Protein AF-A0A7K2N6J7-F1 (afdb_monomer_lite)

Secondary structure (DSSP, 8-state):
-----TTHHHHHHHHHHHHHHHHHHHHHHHHHHHHHHHHHHHHHHTT-B--TTSPP-SPTTSPPPBSSTTGGG-EEEEEEEEEETTEEEEEEEE-SHHHHHHHH-EE-GGGPEEPP---HHHHHHHHHT-HHHHHHHHHHHHHHHT-

Radius of gyration: 22.19 Å; chains: 1; bounding box: 59×32×64 Å

Sequence (147 aa):
MPSSFTGLSEAIAGLTAMAARLDEATGEALSTAQSVVAGRARAHLSRYSHQPDTPTPSPPGQPPALVTGRLRGSFDLAGPTSEGTGVWTSVMGPNTAYARIQELGGTAGHGAVLPARPYLRPTADEAMHDPHITGIFARAWSAALGL

pLDDT: mean 89.25, std 8.11, range [45.22, 97.94]

Foldseek 3Di:
DDDDPVPPVVVVVVVVLLLVLLQVLLQVLVVVLLVVLLVQLLVQQDPAADAPPDDFPADPLGQTHDNDCVLNVFKDKDDQDDPDRPDTDIDIDGNDPVNVCQQPWQADPPRDTGHHRHSNVVSVVCSVPDVVSVVSSVVSSCVSVVD

Structure (mmCIF, N/CA/C/O backbone):
data_AF-A0A7K2N6J7-F1
#
_entry.id   AF-A0A7K2N6J7-F1
#
loop_
_atom_site.group_PDB
_atom_site.id
_atom_site.type_symbol
_atom_site.label_atom_id
_atom_site.label_alt_id
_atom_site.label_comp_id
_atom_site.label_asym_id
_atom_site.label_entity_id
_atom_site.label_seq_id
_atom_site.pdbx_PDB_ins_code
_atom_site.Cartn_x
_atom_site.Cartn_y
_atom_site.Cartn_z
_atom_site.occupancy
_atom_site.B_iso_or_equiv
_atom_site.auth_seq_id
_atom_site.auth_comp_id
_atom_site.auth_asym_id
_atom_site.auth_atom_id
_atom_site.pdbx_PDB_model_num
ATOM 1 N N . MET A 1 1 ? -37.582 20.066 36.525 1.00 45.22 1 MET A N 1
ATOM 2 C CA . MET A 1 1 ? -36.288 19.403 36.790 1.00 45.22 1 MET A CA 1
ATOM 3 C C . MET A 1 1 ? -35.956 18.554 35.577 1.00 45.22 1 MET A C 1
ATOM 5 O O . MET A 1 1 ? -36.850 17.828 35.159 1.00 45.22 1 MET A O 1
ATOM 9 N N . PRO A 1 2 ? -34.775 18.683 34.954 1.00 52.75 2 PRO A N 1
ATOM 10 C CA . PRO A 1 2 ? -34.417 17.814 33.842 1.00 52.75 2 PRO A CA 1
ATOM 11 C C . PRO A 1 2 ? -34.194 16.394 34.372 1.00 52.75 2 PRO A C 1
ATOM 13 O O . PRO A 1 2 ? -33.405 16.180 35.290 1.00 52.75 2 PRO A O 1
ATOM 16 N N . SER A 1 3 ? -34.932 15.436 33.826 1.00 53.06 3 SER A N 1
ATOM 17 C CA . SER A 1 3 ? -34.797 14.016 34.131 1.00 53.06 3 SER A CA 1
ATOM 18 C C . SER A 1 3 ? -33.522 13.502 33.461 1.00 53.06 3 SER A C 1
ATOM 20 O O . SER A 1 3 ? -33.483 13.337 32.243 1.00 53.06 3 SER A O 1
ATOM 22 N N . SER A 1 4 ? -32.457 13.276 34.229 1.00 60.81 4 SER A N 1
ATOM 23 C CA . SER A 1 4 ? -31.296 12.536 33.735 1.00 60.81 4 SER A CA 1
ATOM 24 C C . SER A 1 4 ? -31.599 11.040 33.804 1.00 60.81 4 SER A C 1
ATOM 26 O O . SER A 1 4 ? -31.839 10.507 34.887 1.00 60.81 4 SER A O 1
ATOM 28 N N . PHE A 1 5 ? -31.579 10.354 32.663 1.00 62.31 5 PHE A N 1
ATOM 29 C CA . PHE A 1 5 ? -31.585 8.894 32.624 1.00 62.31 5 PHE A CA 1
ATOM 30 C C . PHE A 1 5 ? -30.197 8.386 33.030 1.00 62.31 5 PHE A C 1
ATOM 32 O O . PHE A 1 5 ? -29.288 8.313 32.201 1.00 62.31 5 PHE A O 1
ATOM 39 N N . THR A 1 6 ? -30.014 8.072 34.313 1.00 69.44 6 THR A N 1
ATOM 40 C CA . THR A 1 6 ? -28.828 7.365 34.815 1.00 69.44 6 THR A CA 1
ATOM 41 C C . THR A 1 6 ? -28.668 6.066 34.014 1.00 69.44 6 THR A C 1
ATOM 43 O O . THR A 1 6 ? -29.596 5.263 33.963 1.00 69.44 6 THR A O 1
ATOM 46 N N . GLY A 1 7 ? -27.546 5.909 33.307 1.00 78.94 7 GLY A N 1
ATOM 47 C CA . GLY A 1 7 ? -27.273 4.793 32.388 1.00 78.94 7 GLY A CA 1
ATOM 48 C C . GLY A 1 7 ? -27.199 5.178 30.904 1.00 78.94 7 GLY A C 1
ATOM 49 O O . GLY A 1 7 ? -26.382 4.618 30.175 1.00 78.94 7 GLY A O 1
ATOM 50 N N . LEU A 1 8 ? -27.954 6.184 30.437 1.00 87.94 8 LEU A N 1
ATOM 51 C CA . LEU A 1 8 ? -27.855 6.632 29.036 1.00 87.94 8 LEU A CA 1
ATOM 52 C C . LEU A 1 8 ? -26.503 7.305 28.764 1.00 87.94 8 LEU A C 1
ATOM 54 O O . LEU A 1 8 ? -25.842 6.998 27.776 1.00 87.94 8 LEU A O 1
ATOM 58 N N . SER A 1 9 ? -26.067 8.192 29.661 1.00 89.06 9 SER A N 1
ATOM 59 C CA . SER A 1 9 ? -24.774 8.875 29.535 1.00 89.06 9 SER A CA 1
ATOM 60 C C . SER A 1 9 ? -23.596 7.898 29.582 1.00 89.06 9 SER A C 1
ATOM 62 O O . SER A 1 9 ? -22.632 8.062 28.841 1.00 89.06 9 SER A O 1
ATOM 64 N N . GLU A 1 10 ? -23.687 6.861 30.416 1.00 89.12 10 GLU A N 1
ATOM 65 C CA . GLU A 1 10 ? -22.669 5.810 30.533 1.00 89.12 10 GLU A CA 1
ATOM 66 C C . GLU A 1 10 ? -22.618 4.945 29.270 1.00 89.12 10 GLU A C 1
ATOM 68 O O . GLU A 1 10 ? -21.534 4.676 28.754 1.00 89.12 10 GLU A O 1
ATOM 73 N N . ALA A 1 11 ? -23.778 4.577 28.713 1.00 91.00 11 ALA A N 1
ATOM 74 C CA . ALA A 1 11 ? -23.855 3.854 27.447 1.00 91.00 11 ALA A CA 1
ATOM 75 C C . ALA A 1 11 ? -23.262 4.670 26.284 1.00 91.00 11 ALA A C 1
ATOM 77 O O . ALA A 1 11 ? -22.471 4.143 25.502 1.00 91.00 11 ALA A O 1
ATOM 78 N N . ILE A 1 12 ? -23.585 5.966 26.197 1.00 93.94 12 ILE A N 1
ATOM 79 C CA . ILE A 1 12 ? -23.018 6.873 25.185 1.00 93.94 12 ILE A CA 1
ATOM 80 C C . ILE A 1 12 ? -21.497 6.975 25.343 1.00 93.94 12 ILE A C 1
ATOM 82 O O . ILE A 1 12 ? -20.772 6.873 24.351 1.00 93.94 12 ILE A O 1
ATOM 86 N N . ALA A 1 13 ? -21.000 7.133 26.573 1.00 91.69 13 ALA A N 1
ATOM 87 C CA . ALA A 1 13 ? -19.566 7.174 26.841 1.00 91.69 13 ALA A CA 1
ATOM 88 C C . ALA A 1 13 ? -18.873 5.862 26.431 1.00 91.69 13 ALA A C 1
ATOM 90 O O . ALA A 1 13 ? -17.832 5.895 25.775 1.00 91.69 13 ALA A O 1
ATO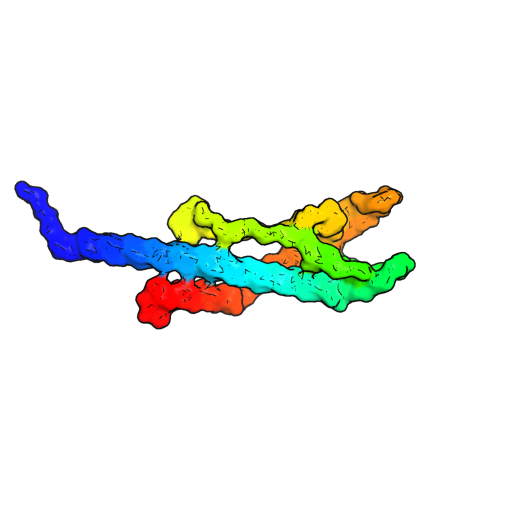M 91 N N . GLY A 1 14 ? -19.481 4.712 26.740 1.00 93.38 14 GLY A N 1
ATOM 92 C CA . GLY A 1 14 ? -18.965 3.395 26.362 1.00 93.38 14 GLY A CA 1
ATOM 93 C C . GLY A 1 14 ? -18.890 3.193 24.847 1.00 93.38 14 GLY A C 1
ATOM 94 O O . GLY A 1 14 ? -17.852 2.772 24.333 1.00 93.38 14 GLY A O 1
ATOM 95 N N . LEU A 1 15 ? -19.949 3.554 24.116 1.00 94.38 15 LEU A N 1
ATOM 96 C CA . LEU A 1 15 ? -19.968 3.500 22.649 1.00 94.38 15 LEU A CA 1
ATOM 97 C C . LEU A 1 15 ? -18.936 4.447 22.027 1.00 94.38 15 LEU A C 1
ATOM 99 O O . LEU A 1 15 ? -18.261 4.072 21.071 1.00 94.38 15 LEU A O 1
ATOM 103 N N . THR A 1 16 ? -18.762 5.640 22.599 1.00 94.44 16 THR A N 1
ATOM 104 C CA . THR A 1 16 ? -17.766 6.619 22.136 1.00 94.44 16 THR A CA 1
ATOM 105 C C . THR A 1 16 ? -16.344 6.087 22.326 1.00 94.44 16 THR A C 1
ATOM 107 O O . THR A 1 16 ? -15.531 6.145 21.405 1.00 94.44 16 THR A O 1
ATOM 110 N N . ALA A 1 17 ? -16.051 5.488 23.484 1.00 93.31 17 ALA A N 1
ATOM 111 C CA . ALA A 1 17 ? -14.759 4.855 23.748 1.00 93.31 17 ALA A CA 1
ATOM 112 C C . ALA A 1 17 ? -14.512 3.629 22.852 1.00 93.31 17 ALA A C 1
ATOM 114 O O . ALA A 1 17 ? -13.383 3.370 22.440 1.00 93.31 17 ALA A O 1
ATOM 115 N N . MET A 1 18 ? -15.555 2.857 22.537 1.00 94.81 18 MET A N 1
ATOM 116 C CA . MET A 1 18 ? -15.460 1.744 21.590 1.00 94.81 18 MET A CA 1
ATOM 117 C C . MET A 1 18 ? -15.144 2.233 20.173 1.00 94.81 18 MET A C 1
ATOM 119 O O . MET A 1 18 ? -14.247 1.688 19.534 1.00 94.81 18 MET A O 1
ATOM 123 N N . ALA A 1 19 ? -15.828 3.280 19.706 1.00 93.44 19 ALA A N 1
ATOM 124 C CA . ALA A 1 19 ? -15.571 3.879 18.400 1.00 93.44 19 ALA A CA 1
ATOM 125 C C . ALA A 1 19 ? -14.135 4.415 18.292 1.00 93.44 19 ALA A C 1
ATOM 127 O O . ALA A 1 19 ? -13.471 4.149 17.297 1.00 93.44 19 ALA A O 1
ATOM 128 N N . ALA A 1 20 ? -13.631 5.089 19.332 1.00 93.06 20 ALA A N 1
ATOM 129 C CA . ALA A 1 20 ? -12.255 5.587 19.366 1.00 93.06 20 ALA A CA 1
ATOM 130 C C . ALA A 1 20 ? -11.214 4.456 19.256 1.00 93.06 20 ALA A C 1
ATOM 132 O O . ALA A 1 20 ? -10.288 4.553 18.456 1.00 93.06 20 ALA A O 1
ATOM 133 N N . ARG A 1 21 ? -11.401 3.352 19.996 1.00 94.75 21 ARG A N 1
ATOM 134 C CA . ARG A 1 21 ? -10.509 2.178 19.915 1.00 94.75 21 ARG A CA 1
ATOM 135 C C . ARG A 1 21 ? -10.522 1.528 18.533 1.00 94.75 21 ARG A C 1
ATOM 137 O O . ARG A 1 21 ? -9.480 1.114 18.036 1.00 94.75 21 ARG A O 1
ATOM 144 N N . LEU A 1 22 ? -11.698 1.420 17.915 1.00 95.12 22 LEU A N 1
ATOM 145 C CA . LEU A 1 22 ? -11.822 0.880 16.561 1.00 95.12 22 LEU A CA 1
ATOM 146 C C . LEU A 1 22 ? -11.171 1.791 15.516 1.00 95.12 22 LEU A C 1
ATOM 148 O O . LEU A 1 22 ? -10.573 1.285 14.568 1.00 95.12 22 LEU A O 1
ATOM 152 N N . ASP A 1 23 ? -11.271 3.110 15.679 1.00 94.88 23 ASP A N 1
ATOM 153 C CA . ASP A 1 23 ? -10.651 4.078 14.771 1.00 94.88 23 ASP A CA 1
ATOM 154 C C . ASP A 1 23 ? -9.117 3.994 14.825 1.00 94.88 23 ASP A C 1
ATOM 156 O O . ASP A 1 23 ? -8.477 3.823 13.788 1.00 94.88 23 ASP A O 1
ATOM 160 N N . GLU A 1 24 ? -8.534 3.975 16.027 1.00 93.50 24 GLU A N 1
ATOM 161 C CA . GLU A 1 24 ? -7.091 3.775 16.230 1.00 93.50 24 GLU A CA 1
ATOM 162 C C . GLU A 1 24 ? -6.609 2.445 15.625 1.00 93.50 24 GLU A C 1
ATOM 164 O O . GLU A 1 24 ? -5.683 2.421 14.809 1.00 93.50 24 GLU A O 1
ATOM 169 N N . ALA A 1 25 ? -7.307 1.346 15.928 1.00 95.81 25 ALA A N 1
ATOM 170 C CA . ALA A 1 25 ? -6.991 0.026 15.384 1.00 95.81 25 ALA A CA 1
ATOM 171 C C . ALA A 1 25 ? -7.104 -0.032 13.849 1.00 95.81 25 ALA A C 1
ATOM 173 O O . ALA A 1 25 ? -6.380 -0.788 13.198 1.00 95.81 25 ALA A O 1
ATOM 174 N N . THR A 1 26 ? -7.988 0.773 13.250 1.00 95.75 26 THR A N 1
ATOM 175 C CA . THR A 1 26 ? -8.112 0.882 11.789 1.00 95.75 26 THR A CA 1
ATOM 176 C C . THR A 1 26 ? -6.873 1.531 11.178 1.00 95.75 26 THR A C 1
ATOM 178 O O . THR A 1 26 ? -6.375 1.040 10.162 1.00 95.75 26 THR A O 1
ATOM 181 N N . GLY A 1 27 ? -6.329 2.576 11.810 1.00 94.56 27 GLY A N 1
ATOM 182 C CA . GLY A 1 27 ? -5.070 3.192 11.390 1.00 94.56 27 GLY A CA 1
ATOM 183 C C . GLY A 1 27 ? -3.900 2.201 11.415 1.00 94.56 27 GLY A C 1
ATOM 184 O O . GLY A 1 27 ? -3.182 2.051 10.422 1.00 94.56 27 GLY A O 1
ATOM 185 N N . GLU A 1 28 ? -3.742 1.453 12.507 1.00 94.94 28 GLU A N 1
ATOM 186 C CA . GLU A 1 28 ? -2.692 0.429 12.634 1.00 94.94 28 GLU A CA 1
ATOM 187 C C . GLU A 1 28 ? -2.841 -0.706 11.607 1.00 94.94 28 GLU A C 1
ATOM 189 O O . GLU A 1 28 ? -1.869 -1.114 10.952 1.00 94.94 28 GLU A O 1
ATOM 194 N N . ALA A 1 29 ? -4.072 -1.194 11.426 1.00 96.31 29 ALA A N 1
ATOM 195 C CA . ALA A 1 29 ? -4.394 -2.207 10.429 1.00 96.31 29 ALA A CA 1
ATOM 196 C C . ALA A 1 29 ? -4.061 -1.724 9.013 1.00 96.31 29 ALA A C 1
ATOM 198 O O . ALA A 1 29 ? -3.457 -2.470 8.237 1.00 96.31 29 ALA A O 1
ATOM 199 N N . LEU A 1 30 ? -4.385 -0.467 8.688 1.00 95.94 30 LEU A N 1
ATOM 200 C CA . LEU A 1 30 ? -4.089 0.121 7.385 1.00 95.94 30 LEU A CA 1
ATOM 201 C C . LEU A 1 30 ? -2.580 0.245 7.138 1.00 95.94 30 LEU A C 1
ATOM 203 O O . LEU A 1 30 ? -2.122 -0.095 6.049 1.00 95.94 30 LEU A O 1
ATOM 207 N N . SER A 1 31 ? -1.795 0.653 8.140 1.00 95.19 31 SER A N 1
ATOM 208 C CA . SER A 1 31 ? -0.323 0.684 8.049 1.00 95.19 31 SER A CA 1
ATOM 209 C C . SER A 1 31 ? 0.265 -0.706 7.753 1.00 95.19 31 SER A C 1
ATOM 211 O O . SER A 1 31 ? 1.115 -0.891 6.868 1.00 95.19 31 SER A O 1
ATOM 213 N N . THR A 1 32 ? -0.256 -1.727 8.438 1.00 96.12 32 THR A N 1
ATOM 214 C CA . THR A 1 32 ? 0.145 -3.124 8.225 1.00 96.12 32 THR A CA 1
ATOM 215 C C . THR A 1 32 ? -0.246 -3.604 6.825 1.00 96.12 32 THR A C 1
ATOM 217 O O . THR A 1 32 ? 0.578 -4.182 6.109 1.00 96.12 32 THR A O 1
ATOM 220 N N . ALA A 1 33 ? -1.480 -3.328 6.395 1.00 95.81 33 ALA A N 1
ATOM 221 C CA . ALA A 1 33 ? -1.965 -3.669 5.062 1.00 95.81 33 ALA A CA 1
ATOM 222 C C . ALA A 1 33 ? -1.123 -2.992 3.968 1.00 95.81 33 ALA A C 1
ATOM 224 O O . ALA A 1 33 ? -0.664 -3.675 3.052 1.00 95.81 33 ALA A O 1
ATOM 225 N N . GLN A 1 34 ? -0.828 -1.693 4.095 1.00 95.19 34 GLN A N 1
ATOM 226 C CA . GLN A 1 34 ? 0.032 -0.957 3.161 1.00 95.19 34 GLN A CA 1
ATOM 227 C C . GLN A 1 34 ? 1.409 -1.619 3.017 1.00 95.19 34 GLN A C 1
ATOM 229 O O . GLN A 1 34 ? 1.909 -1.775 1.902 1.00 95.19 34 GLN A O 1
ATOM 234 N N . SER A 1 35 ? 2.006 -2.068 4.123 1.00 93.69 35 SER A N 1
ATOM 235 C CA . SER A 1 35 ? 3.297 -2.765 4.104 1.00 93.69 35 SER A CA 1
ATOM 236 C C . SER A 1 35 ? 3.239 -4.087 3.331 1.00 93.69 35 SER A C 1
ATOM 238 O O . SER A 1 35 ? 4.149 -4.385 2.549 1.00 93.69 35 SER A O 1
ATOM 240 N N . VAL A 1 36 ? 2.155 -4.855 3.487 1.00 94.19 36 VAL A N 1
ATOM 241 C CA . VAL A 1 36 ? 1.921 -6.095 2.725 1.00 94.19 36 VAL A CA 1
ATOM 242 C C . VAL A 1 36 ? 1.778 -5.797 1.232 1.00 94.19 36 VAL A C 1
ATOM 244 O O . VAL A 1 36 ? 2.448 -6.430 0.414 1.00 94.19 36 VAL A O 1
ATOM 247 N N . VAL A 1 37 ? 0.962 -4.805 0.868 1.00 94.31 37 VAL A N 1
ATOM 248 C CA . VAL A 1 37 ? 0.757 -4.393 -0.532 1.00 94.31 37 VAL A CA 1
ATOM 249 C C . VAL A 1 37 ? 2.071 -3.918 -1.160 1.00 94.31 37 VAL A C 1
ATOM 251 O O . VAL A 1 37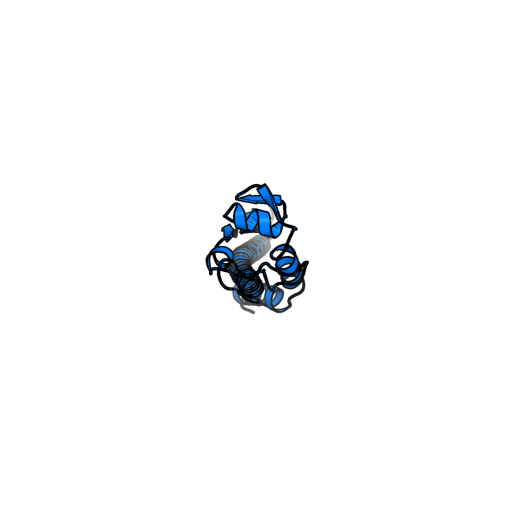 ? 2.427 -4.351 -2.257 1.00 94.31 37 VAL A O 1
ATOM 254 N N . ALA A 1 38 ? 2.858 -3.117 -0.441 1.00 93.06 38 ALA A N 1
ATOM 255 C CA . ALA A 1 38 ? 4.179 -2.687 -0.893 1.00 93.06 38 ALA A CA 1
ATOM 256 C C . ALA A 1 38 ? 5.144 -3.874 -1.069 1.00 93.06 38 ALA A C 1
ATOM 258 O O . ALA A 1 38 ? 5.931 -3.909 -2.016 1.00 93.06 38 ALA A O 1
ATOM 259 N N . GLY A 1 39 ? 5.085 -4.872 -0.182 1.00 92.50 39 GLY A N 1
ATOM 260 C CA . GLY A 1 39 ? 5.822 -6.131 -0.324 1.00 92.50 39 GLY A CA 1
ATOM 261 C C . GLY A 1 39 ? 5.459 -6.895 -1.601 1.00 92.50 39 GLY A C 1
ATOM 262 O O . GLY A 1 39 ? 6.348 -7.388 -2.297 1.00 92.50 39 GLY A O 1
ATOM 263 N N . ARG A 1 40 ? 4.177 -6.930 -1.971 1.00 92.88 40 ARG A N 1
ATOM 264 C CA . ARG A 1 40 ? 3.718 -7.566 -3.218 1.00 92.88 40 ARG A CA 1
ATOM 265 C C . ARG A 1 40 ? 4.170 -6.814 -4.458 1.00 92.88 40 ARG A C 1
ATOM 267 O O . ARG A 1 40 ? 4.716 -7.437 -5.365 1.00 92.88 40 ARG A O 1
ATOM 274 N N . ALA A 1 41 ? 4.063 -5.485 -4.462 1.00 92.31 41 ALA A N 1
ATOM 275 C CA . ALA A 1 41 ? 4.589 -4.665 -5.554 1.00 92.31 41 ALA A CA 1
ATOM 276 C C . ALA A 1 41 ? 6.096 -4.923 -5.764 1.00 92.31 41 ALA A C 1
ATOM 278 O O . ALA A 1 41 ? 6.556 -5.108 -6.894 1.00 92.31 41 ALA A O 1
ATOM 279 N N . ARG A 1 42 ? 6.868 -5.036 -4.668 1.00 92.06 42 ARG A N 1
ATOM 280 C CA . ARG A 1 42 ? 8.291 -5.432 -4.709 1.00 92.06 42 ARG A CA 1
ATOM 281 C C . ARG A 1 42 ? 8.490 -6.807 -5.331 1.00 92.06 42 ARG A C 1
ATOM 283 O O . ARG A 1 42 ? 9.403 -6.971 -6.142 1.00 92.06 42 ARG A O 1
ATOM 290 N N . ALA A 1 43 ? 7.676 -7.784 -4.943 1.00 90.06 43 ALA A N 1
ATOM 291 C CA . ALA A 1 43 ? 7.754 -9.142 -5.468 1.00 90.06 43 ALA A CA 1
ATOM 292 C C . ALA A 1 43 ? 7.438 -9.184 -6.971 1.00 90.06 43 ALA A C 1
ATOM 294 O O . ALA A 1 43 ? 8.165 -9.823 -7.728 1.00 90.06 43 ALA A O 1
ATOM 295 N N . HIS A 1 44 ? 6.429 -8.435 -7.423 1.00 88.94 44 HIS A N 1
ATOM 296 C CA . HIS A 1 44 ? 6.068 -8.307 -8.839 1.00 88.94 44 HIS A CA 1
ATOM 297 C C . HIS A 1 44 ? 7.204 -7.745 -9.679 1.00 88.94 44 HIS A C 1
ATOM 299 O O . HIS A 1 44 ? 7.557 -8.325 -10.705 1.00 88.94 44 HIS A O 1
ATOM 305 N N . LEU A 1 45 ? 7.830 -6.670 -9.202 1.00 90.06 45 LEU A N 1
ATOM 306 C CA . LEU A 1 45 ? 9.007 -6.098 -9.850 1.00 90.06 45 LEU A CA 1
ATOM 307 C C . LEU A 1 45 ? 10.207 -7.051 -9.830 1.00 90.06 45 LEU A C 1
ATOM 309 O O . LEU A 1 45 ? 11.042 -6.991 -10.718 1.00 90.06 45 LEU A O 1
ATOM 313 N N . SER A 1 46 ? 10.298 -7.954 -8.852 1.00 89.81 46 SER A N 1
ATOM 314 C CA . SER A 1 46 ? 11.424 -8.891 -8.727 1.00 89.81 46 SER A CA 1
ATOM 315 C C . SER A 1 46 ? 11.292 -10.151 -9.589 1.00 89.81 46 SER A C 1
ATOM 317 O O . SER A 1 46 ? 12.193 -10.984 -9.553 1.00 89.81 46 SER A O 1
ATOM 319 N N . ARG A 1 47 ? 10.198 -10.319 -10.350 1.00 89.62 47 ARG A N 1
ATOM 320 C CA . ARG A 1 47 ? 9.949 -11.540 -11.144 1.00 89.62 47 ARG A CA 1
ATOM 321 C C . ARG A 1 47 ? 10.985 -11.767 -12.243 1.00 89.62 47 ARG A C 1
ATOM 323 O O . ARG A 1 47 ? 11.333 -12.910 -12.518 1.00 89.62 47 ARG A O 1
ATOM 330 N N . TYR A 1 48 ? 11.460 -10.692 -12.867 1.00 89.56 48 TYR A N 1
ATOM 331 C CA . TYR A 1 48 ? 12.418 -10.757 -13.964 1.00 89.56 48 TYR A CA 1
ATOM 332 C C . TYR A 1 48 ? 13.598 -9.829 -13.697 1.00 89.56 48 TYR A C 1
ATOM 334 O O . TYR A 1 48 ? 13.434 -8.715 -13.198 1.00 89.56 48 TYR A O 1
ATOM 342 N N . SER A 1 49 ? 14.788 -10.270 -14.085 1.00 90.31 49 SER A N 1
ATOM 343 C CA . SER A 1 49 ? 16.000 -9.460 -14.094 1.00 90.31 49 SER A CA 1
ATOM 344 C C . SER A 1 49 ? 16.787 -9.708 -15.373 1.00 90.31 49 SER A C 1
ATOM 346 O O . SER A 1 49 ? 16.614 -10.732 -16.036 1.00 90.31 49 SER A O 1
ATOM 348 N N . HIS A 1 50 ? 17.621 -8.748 -15.753 1.00 88.81 50 HIS A N 1
ATOM 349 C CA . HIS A 1 50 ? 18.491 -8.874 -16.915 1.00 88.81 50 HIS A CA 1
ATOM 350 C C . HIS A 1 50 ? 19.748 -8.025 -16.752 1.00 88.81 50 HIS A C 1
ATOM 352 O O . HIS A 1 50 ? 19.794 -7.112 -15.928 1.00 88.81 50 HIS A O 1
ATOM 358 N N . GLN A 1 51 ? 20.784 -8.354 -17.520 1.00 88.81 51 GLN A N 1
ATOM 359 C CA . GLN A 1 51 ? 22.026 -7.591 -17.497 1.00 88.81 51 GLN A CA 1
ATOM 360 C C . GLN A 1 51 ? 21.832 -6.223 -18.170 1.00 88.81 51 GLN A C 1
ATOM 362 O O . GLN A 1 51 ? 20.971 -6.091 -19.049 1.00 88.81 51 GLN A O 1
ATOM 367 N N . PRO A 1 52 ? 22.632 -5.209 -17.800 1.00 87.06 52 PRO A N 1
ATOM 368 C CA . PRO A 1 52 ? 22.701 -3.962 -18.554 1.00 87.06 52 PRO A CA 1
ATOM 369 C C . PRO A 1 52 ? 22.894 -4.223 -20.053 1.00 87.06 52 PRO A C 1
ATOM 371 O O . PRO A 1 52 ? 23.519 -5.209 -20.440 1.00 87.06 52 PRO A O 1
ATOM 374 N N . ASP A 1 53 ? 22.309 -3.360 -20.883 1.00 84.50 53 ASP A N 1
ATOM 375 C CA . ASP A 1 53 ? 22.424 -3.397 -22.349 1.00 84.50 53 ASP A CA 1
ATOM 376 C C . ASP A 1 53 ? 21.904 -4.679 -23.027 1.00 84.50 53 ASP A C 1
ATOM 378 O O . ASP A 1 53 ? 22.144 -4.917 -24.210 1.00 84.50 53 ASP A O 1
ATOM 382 N N . THR A 1 54 ? 21.125 -5.488 -22.304 1.00 85.62 54 THR A N 1
ATOM 383 C CA . THR A 1 54 ? 20.404 -6.633 -22.872 1.00 85.62 54 THR A CA 1
ATOM 384 C C . THR A 1 54 ? 18.916 -6.322 -23.044 1.00 85.62 54 THR A C 1
ATOM 386 O O . THR A 1 54 ? 18.352 -5.559 -22.249 1.00 85.62 54 THR A O 1
ATOM 389 N N . PRO A 1 55 ? 18.238 -6.907 -24.050 1.00 81.81 55 PRO A N 1
ATOM 390 C CA . PRO A 1 55 ? 16.793 -6.768 -24.197 1.00 81.81 55 PRO A CA 1
ATOM 391 C C . PRO A 1 55 ? 16.036 -7.201 -22.937 1.00 81.81 55 PRO A C 1
ATOM 393 O O . PRO A 1 55 ? 16.412 -8.166 -22.272 1.00 81.81 55 PRO A O 1
ATOM 396 N N . THR A 1 56 ? 14.943 -6.501 -22.618 1.00 84.88 56 THR A N 1
ATOM 397 C CA . THR A 1 56 ? 14.113 -6.863 -21.463 1.00 84.88 56 THR A CA 1
ATOM 398 C C . THR A 1 56 ? 13.425 -8.217 -21.699 1.00 84.88 56 THR A C 1
ATOM 400 O O . THR A 1 56 ? 12.774 -8.389 -22.732 1.00 84.88 56 THR A O 1
ATOM 403 N N . PRO A 1 57 ? 13.536 -9.181 -20.766 1.00 86.56 57 PRO A N 1
ATOM 404 C CA . PRO A 1 57 ? 12.879 -10.481 -20.889 1.00 86.56 57 PRO A CA 1
ATOM 405 C C . PRO A 1 57 ? 11.391 -10.438 -20.507 1.00 86.56 57 PRO A C 1
ATOM 407 O O . PRO A 1 57 ? 10.666 -11.391 -20.785 1.00 86.56 57 PRO A O 1
ATOM 410 N N . SER A 1 58 ? 10.920 -9.360 -19.864 1.00 86.12 58 SER A N 1
ATOM 411 C CA . SER A 1 58 ? 9.522 -9.230 -19.443 1.00 86.12 58 SER A CA 1
ATOM 412 C C . SER A 1 58 ? 8.577 -9.147 -20.648 1.00 86.12 58 SER A C 1
ATOM 414 O O . SER A 1 58 ? 8.711 -8.218 -21.460 1.00 86.12 58 SER A O 1
ATOM 416 N N . PRO A 1 59 ? 7.555 -10.021 -20.733 1.00 85.25 59 PRO A N 1
ATOM 417 C CA . PRO A 1 59 ? 6.526 -9.927 -21.764 1.00 85.25 59 PRO A CA 1
ATOM 418 C C . PRO A 1 59 ? 5.822 -8.555 -21.777 1.00 85.25 59 PRO A C 1
ATOM 420 O O . PRO A 1 59 ? 5.817 -7.843 -20.766 1.00 85.25 59 PRO A O 1
ATOM 423 N N . PRO A 1 60 ? 5.205 -8.147 -22.899 1.00 81.00 60 PRO A N 1
ATOM 424 C CA . PRO A 1 60 ? 4.350 -6.961 -22.934 1.00 81.00 60 PRO A CA 1
ATOM 425 C C . PRO A 1 60 ? 3.244 -7.023 -21.867 1.00 81.00 60 PRO A C 1
ATOM 427 O O . PRO A 1 60 ? 2.670 -8.082 -21.627 1.00 81.00 60 PRO A O 1
ATOM 430 N N . GLY A 1 61 ? 2.968 -5.897 -21.205 1.00 80.56 61 GLY A N 1
ATOM 431 C CA . GLY A 1 61 ? 1.968 -5.804 -20.130 1.00 80.56 61 GLY A CA 1
ATOM 432 C C . GLY A 1 61 ? 2.396 -6.385 -18.776 1.00 80.56 61 GLY A C 1
ATOM 433 O O . GLY A 1 61 ? 1.723 -6.137 -17.782 1.00 80.56 61 GLY A O 1
ATOM 434 N N . GLN A 1 62 ? 3.518 -7.109 -18.705 1.00 85.62 62 GLN A N 1
ATOM 435 C CA . GLN A 1 62 ? 4.111 -7.541 -17.438 1.00 85.62 62 GLN A CA 1
ATOM 436 C C . GLN A 1 62 ? 5.002 -6.438 -16.843 1.00 85.62 62 GLN A C 1
ATOM 438 O O . GLN A 1 62 ? 5.523 -5.600 -17.598 1.00 85.62 62 GLN A O 1
ATOM 443 N N . PRO A 1 63 ? 5.237 -6.464 -15.513 1.00 86.38 63 PRO A N 1
ATOM 444 C CA . PRO A 1 63 ? 6.161 -5.551 -14.855 1.00 86.38 63 PRO A CA 1
ATOM 445 C C . PRO A 1 63 ? 7.533 -5.512 -15.546 1.00 86.38 63 PRO A C 1
ATOM 447 O O . PRO A 1 63 ? 7.997 -6.532 -16.077 1.00 86.38 63 PRO A O 1
ATOM 450 N N . PRO A 1 64 ? 8.208 -4.352 -15.549 1.00 86.88 64 PRO A N 1
ATOM 451 C CA . PRO A 1 64 ? 9.539 -4.231 -16.132 1.00 86.88 64 PRO A CA 1
ATOM 452 C C . PRO A 1 64 ? 10.535 -5.162 -15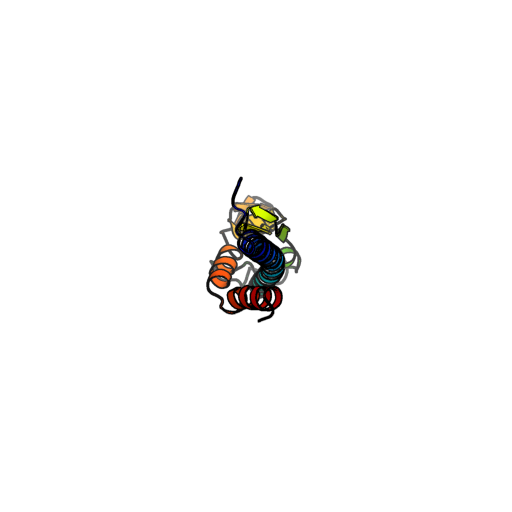.433 1.00 86.88 64 PRO A C 1
ATOM 454 O O . PRO A 1 64 ? 10.495 -5.324 -14.214 1.00 86.88 64 PRO A O 1
ATOM 457 N N . ALA A 1 65 ? 11.45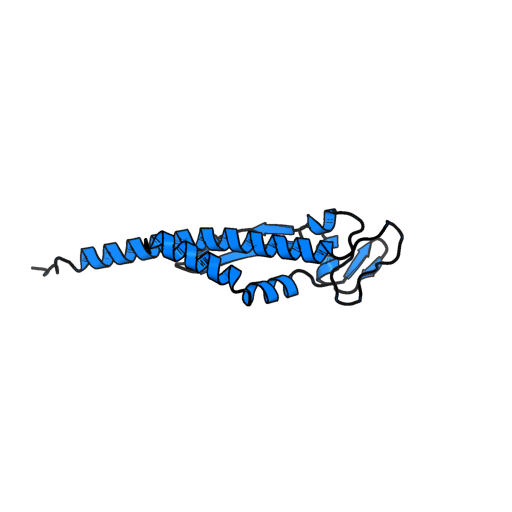2 -5.749 -16.204 1.00 87.62 65 ALA A N 1
ATOM 458 C CA . ALA A 1 65 ? 12.553 -6.517 -15.638 1.00 87.62 65 ALA A CA 1
ATOM 459 C C . ALA A 1 65 ? 13.567 -5.579 -14.972 1.00 87.62 65 ALA A C 1
ATOM 461 O O . ALA A 1 65 ? 13.842 -4.479 -15.458 1.00 87.62 65 ALA A O 1
ATOM 462 N N . LEU A 1 66 ? 14.151 -6.022 -13.864 1.00 88.50 66 LEU A N 1
ATOM 463 C CA . LEU A 1 66 ? 15.152 -5.251 -13.141 1.00 88.50 66 LEU A CA 1
ATOM 464 C C . LEU A 1 66 ? 16.524 -5.390 -13.801 1.00 88.50 66 LEU A C 1
ATOM 466 O O . LEU A 1 66 ? 17.079 -6.484 -13.870 1.00 88.50 66 LEU A O 1
ATOM 470 N N . VAL A 1 67 ? 17.111 -4.260 -14.190 1.00 84.62 67 VAL A N 1
ATOM 471 C CA . VAL A 1 67 ? 18.569 -4.157 -14.392 1.00 84.62 67 VAL A CA 1
ATOM 472 C C . VAL A 1 67 ? 19.268 -4.019 -13.037 1.00 84.62 67 VAL A C 1
ATOM 474 O O . VAL A 1 67 ? 20.307 -4.613 -12.777 1.00 84.62 67 VAL A O 1
ATOM 477 N N . THR A 1 68 ? 18.666 -3.236 -12.137 1.00 82.62 68 THR A N 1
ATOM 478 C CA . THR A 1 68 ? 19.130 -3.033 -10.759 1.00 82.62 68 THR A CA 1
ATOM 479 C C . THR A 1 68 ? 17.949 -3.061 -9.792 1.00 82.62 68 THR A C 1
ATOM 481 O O . THR A 1 68 ? 16.800 -2.851 -10.182 1.00 82.62 68 THR A O 1
ATOM 484 N N . GLY A 1 69 ? 18.220 -3.232 -8.495 1.00 81.38 69 GLY A N 1
ATOM 485 C CA . GLY A 1 69 ? 17.193 -3.189 -7.447 1.00 81.38 69 GLY A CA 1
ATOM 486 C C . GLY A 1 69 ? 16.569 -1.807 -7.198 1.00 81.38 69 GLY A C 1
ATOM 487 O O . GLY A 1 69 ? 15.693 -1.697 -6.343 1.00 81.38 69 GLY A O 1
ATOM 488 N N . ARG A 1 70 ? 16.991 -0.754 -7.915 1.00 85.62 70 ARG A N 1
ATOM 489 C CA . ARG A 1 70 ? 16.546 0.628 -7.670 1.00 85.62 70 ARG A CA 1
ATOM 490 C C . ARG A 1 70 ? 15.059 0.824 -7.953 1.00 85.62 70 ARG A C 1
ATOM 492 O O . ARG A 1 70 ? 14.389 1.477 -7.166 1.00 85.62 70 ARG A O 1
ATOM 499 N N . LEU A 1 71 ? 14.537 0.213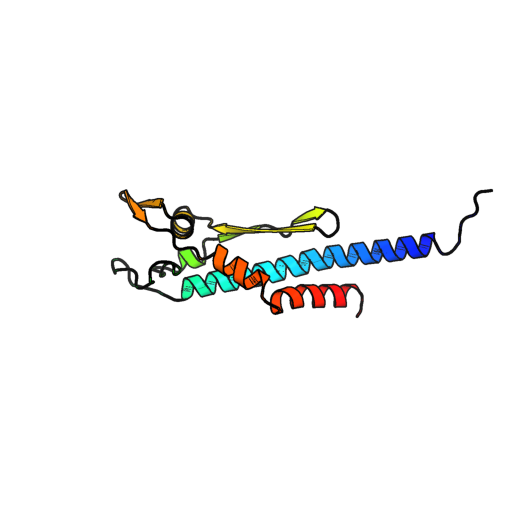 -9.017 1.00 85.69 71 LEU A N 1
ATOM 500 C CA . LEU A 1 71 ? 13.116 0.300 -9.371 1.00 85.69 71 LEU A CA 1
ATOM 501 C C . LEU A 1 71 ? 12.217 -0.373 -8.318 1.00 85.69 71 LEU A C 1
ATOM 503 O O . LEU A 1 71 ? 11.163 0.134 -7.950 1.00 85.69 71 LEU A O 1
ATOM 507 N N . ARG A 1 72 ? 12.685 -1.484 -7.743 1.00 86.56 72 ARG A N 1
ATOM 508 C CA . ARG A 1 72 ? 12.037 -2.147 -6.603 1.00 86.56 72 ARG A CA 1
ATOM 509 C C . ARG A 1 72 ? 12.071 -1.297 -5.325 1.00 86.56 72 ARG A C 1
ATOM 511 O O . ARG A 1 72 ? 11.308 -1.558 -4.408 1.00 86.56 72 ARG A O 1
ATOM 518 N N . GLY A 1 73 ? 12.980 -0.334 -5.216 1.00 84.94 73 GLY A N 1
ATOM 519 C CA . GLY A 1 73 ? 13.055 0.581 -4.076 1.00 84.94 73 GLY A CA 1
ATOM 520 C C . GLY A 1 73 ? 12.365 1.923 -4.313 1.00 84.94 73 GLY A C 1
ATOM 521 O O . GLY A 1 73 ? 12.338 2.744 -3.405 1.00 84.94 73 GLY A O 1
ATOM 522 N N . SER A 1 74 ? 11.854 2.184 -5.519 1.00 86.62 74 SER A N 1
ATOM 523 C CA . SER A 1 74 ? 11.474 3.533 -5.936 1.00 86.62 74 SER A CA 1
ATOM 524 C C . SER A 1 74 ? 9.985 3.818 -5.772 1.00 86.62 74 SER A C 1
ATOM 526 O O . SER A 1 74 ? 9.300 4.155 -6.742 1.00 86.62 74 SER A O 1
ATOM 528 N N . PHE A 1 75 ? 9.473 3.658 -4.561 1.00 88.19 75 PHE A N 1
ATOM 529 C CA . PHE A 1 75 ? 8.131 4.105 -4.212 1.00 88.19 75 PHE A CA 1
ATOM 530 C C . PHE A 1 75 ? 8.087 4.548 -2.766 1.00 88.19 75 PHE A C 1
ATOM 532 O O . PHE A 1 75 ? 8.723 3.953 -1.894 1.00 88.19 75 PHE A O 1
ATOM 539 N N . ASP A 1 76 ? 7.290 5.582 -2.559 1.00 90.56 76 ASP A N 1
ATOM 540 C CA . ASP A 1 76 ? 7.033 6.142 -1.250 1.00 90.56 76 ASP A CA 1
ATOM 541 C C . ASP A 1 76 ? 5.698 5.620 -0.737 1.00 90.56 76 ASP A C 1
ATOM 543 O O . ASP A 1 76 ? 4.763 5.348 -1.499 1.00 90.56 76 ASP A O 1
ATOM 547 N N . LEU A 1 77 ? 5.653 5.470 0.578 1.00 92.50 77 LEU A N 1
ATOM 548 C CA . LEU A 1 77 ? 4.468 5.133 1.341 1.00 92.50 77 LEU A CA 1
ATOM 549 C C . LEU A 1 77 ? 4.116 6.367 2.166 1.00 92.50 77 LEU A C 1
ATOM 551 O O . LEU A 1 77 ? 4.954 6.865 2.915 1.00 92.50 77 LEU A O 1
ATOM 555 N N . ALA A 1 78 ? 2.898 6.867 2.002 1.00 93.31 78 ALA A N 1
ATOM 556 C CA . ALA A 1 78 ? 2.344 7.950 2.800 1.00 93.31 78 ALA A CA 1
ATOM 557 C C . ALA A 1 78 ? 1.073 7.476 3.515 1.00 93.31 78 ALA A C 1
ATOM 559 O O . ALA A 1 78 ? 0.351 6.611 3.010 1.00 93.31 78 ALA A O 1
ATOM 560 N N . GLY A 1 79 ? 0.805 8.056 4.683 1.00 91.50 79 GLY A N 1
ATOM 561 C CA . GLY A 1 79 ? -0.247 7.605 5.590 1.00 91.50 79 GLY A CA 1
ATOM 562 C C . GLY A 1 79 ? 0.228 6.513 6.563 1.00 91.50 79 GLY A C 1
ATOM 563 O O . GLY A 1 79 ? 1.427 6.235 6.634 1.00 91.50 79 GLY A O 1
ATOM 564 N N . PRO A 1 80 ? -0.693 5.906 7.328 1.00 93.94 80 PRO A N 1
ATOM 565 C CA . PRO A 1 80 ? -2.140 6.129 7.301 1.00 93.94 80 PRO A CA 1
ATOM 566 C C . PRO A 1 80 ? -2.526 7.533 7.805 1.00 93.94 80 PRO A C 1
ATOM 568 O O . PRO A 1 80 ? -1.910 8.073 8.721 1.00 93.94 80 PRO A O 1
ATOM 571 N N . THR A 1 81 ? -3.533 8.148 7.190 1.00 94.94 81 THR A N 1
ATOM 572 C CA . THR A 1 81 ? -4.079 9.454 7.588 1.00 94.94 81 THR A CA 1
ATOM 573 C C . THR A 1 81 ? -5.585 9.326 7.763 1.00 94.94 81 THR A C 1
ATOM 575 O O . THR A 1 81 ? -6.260 8.816 6.872 1.00 94.94 81 THR A O 1
ATOM 578 N N . SER A 1 82 ? -6.101 9.764 8.913 1.00 92.00 82 SER A N 1
ATOM 579 C CA . SER A 1 82 ? -7.543 9.825 9.155 1.00 92.00 82 SER A CA 1
ATOM 580 C C . SER A 1 82 ? -8.138 11.019 8.406 1.00 92.00 82 SER A C 1
ATOM 582 O O . SER A 1 82 ? -7.644 12.142 8.522 1.00 92.00 82 SER A O 1
ATOM 584 N N . GLU A 1 83 ? -9.196 10.773 7.639 1.00 90.50 83 GLU A N 1
ATOM 585 C CA . GLU A 1 83 ? -9.992 11.801 6.947 1.00 90.50 83 GLU A CA 1
ATOM 586 C C . GLU A 1 83 ? -11.332 12.063 7.658 1.00 90.50 83 GLU A C 1
ATOM 588 O O . GLU A 1 83 ? -12.174 12.822 7.179 1.00 90.50 83 GLU A O 1
ATOM 593 N N . GLY A 1 84 ? -11.539 11.430 8.813 1.00 81.00 84 GLY A N 1
ATOM 594 C CA . GLY A 1 84 ? -12.785 11.433 9.565 1.00 81.00 84 GLY A CA 1
ATOM 595 C C . GLY A 1 84 ? -13.018 10.082 10.232 1.00 81.00 84 GLY A C 1
ATOM 596 O O . GLY A 1 84 ? -12.275 9.127 10.015 1.00 81.00 84 GLY A O 1
ATOM 597 N N . THR A 1 85 ? -14.064 9.991 11.054 1.00 77.62 85 THR A N 1
ATOM 598 C CA . THR A 1 85 ? -14.371 8.774 11.819 1.00 77.62 85 THR A CA 1
ATOM 599 C C . THR A 1 85 ? -14.506 7.556 10.905 1.00 77.62 85 THR A C 1
ATOM 601 O O . THR A 1 85 ? -15.408 7.505 10.068 1.00 77.62 85 THR A O 1
ATOM 604 N N . GLY A 1 86 ? -13.623 6.569 11.081 1.00 76.94 86 GLY A N 1
ATOM 605 C CA . GLY A 1 86 ? -13.632 5.324 10.312 1.00 76.94 86 GLY A CA 1
ATOM 606 C C . GLY A 1 86 ? -13.180 5.455 8.854 1.00 76.94 86 GLY A C 1
ATOM 607 O O . GLY A 1 86 ? -13.228 4.463 8.127 1.00 76.94 86 GLY A O 1
ATOM 608 N N . VAL A 1 87 ? -12.728 6.635 8.415 1.00 89.50 87 VAL A N 1
ATOM 609 C CA . VAL A 1 87 ? -12.198 6.854 7.063 1.00 89.50 87 VAL A CA 1
ATOM 610 C C . VAL A 1 87 ? -10.704 7.099 7.158 1.00 89.50 87 VAL A C 1
ATOM 612 O O . VAL A 1 87 ? -10.248 8.093 7.720 1.00 89.50 87 VAL A O 1
ATOM 615 N N . TRP A 1 88 ? -9.944 6.177 6.579 1.00 94.88 88 TRP A N 1
ATOM 616 C CA . TRP A 1 88 ? -8.494 6.210 6.598 1.00 94.88 88 TRP A CA 1
ATOM 617 C C . TRP A 1 88 ? -7.947 6.046 5.191 1.00 94.88 88 TRP A C 1
ATOM 619 O O . TRP A 1 88 ? -8.350 5.140 4.458 1.00 94.88 88 TRP A O 1
ATOM 629 N N . THR A 1 89 ? -6.980 6.889 4.851 1.00 94.50 89 THR A N 1
ATOM 630 C CA . THR A 1 89 ? -6.318 6.872 3.552 1.00 94.50 89 THR A CA 1
ATOM 631 C C . THR A 1 89 ? -4.843 6.561 3.716 1.00 94.50 89 THR A C 1
ATOM 633 O O . THR A 1 89 ? -4.172 6.965 4.667 1.00 94.50 89 THR A O 1
ATOM 636 N N . SER A 1 90 ? -4.330 5.814 2.752 1.00 93.88 90 SER A N 1
ATOM 637 C CA . SER A 1 90 ? -2.926 5.489 2.617 1.00 93.88 90 SER A CA 1
ATOM 638 C C . SER A 1 90 ? -2.579 5.526 1.134 1.00 93.88 90 SER A C 1
ATOM 640 O O . SER A 1 90 ? -3.359 5.083 0.289 1.00 93.88 90 SER A O 1
ATOM 642 N N . VAL A 1 91 ? -1.427 6.104 0.806 1.00 93.75 91 VAL A N 1
ATOM 643 C CA . VAL A 1 91 ? -1.004 6.334 -0.576 1.00 93.75 91 VAL A CA 1
ATOM 644 C C . VAL A 1 91 ? 0.320 5.628 -0.816 1.00 93.75 91 VAL A C 1
ATOM 646 O O . VAL A 1 91 ? 1.252 5.717 -0.019 1.00 93.75 91 VAL A O 1
ATOM 649 N N . MET A 1 92 ? 0.410 4.930 -1.943 1.00 92.06 92 MET A N 1
ATOM 650 C CA . MET A 1 92 ? 1.644 4.338 -2.442 1.00 92.06 92 MET A CA 1
ATOM 651 C C . MET A 1 92 ? 1.833 4.753 -3.896 1.00 92.06 92 MET A C 1
ATOM 653 O O . MET A 1 92 ? 0.909 4.638 -4.701 1.00 92.06 92 MET A O 1
ATOM 657 N N . GLY A 1 93 ? 3.035 5.195 -4.252 1.00 91.25 93 GLY A N 1
ATOM 658 C CA . GLY A 1 93 ? 3.322 5.563 -5.634 1.00 91.25 93 GLY A CA 1
ATOM 659 C C . GLY A 1 93 ? 4.810 5.668 -5.947 1.00 91.25 93 GLY A C 1
ATOM 660 O O . GLY A 1 93 ? 5.630 5.710 -5.030 1.00 91.25 93 GLY A O 1
ATOM 661 N N . PRO A 1 94 ? 5.184 5.701 -7.240 1.00 91.31 94 PRO A N 1
ATOM 662 C CA . PRO A 1 94 ? 6.578 5.767 -7.647 1.00 91.31 94 PRO A CA 1
ATOM 663 C C . PRO A 1 94 ? 7.204 7.114 -7.274 1.00 91.31 94 PRO A C 1
ATOM 665 O O . PRO A 1 94 ? 6.600 8.158 -7.515 1.00 91.31 94 PRO A O 1
ATOM 668 N N . ASN A 1 95 ? 8.443 7.098 -6.779 1.00 91.50 95 ASN A N 1
ATOM 669 C CA . ASN A 1 95 ? 9.170 8.308 -6.356 1.00 91.50 95 ASN A CA 1
ATOM 670 C C . ASN A 1 95 ? 10.276 8.750 -7.333 1.00 91.50 95 ASN A C 1
ATOM 672 O O . ASN A 1 95 ? 10.989 9.722 -7.095 1.00 91.50 95 ASN A O 1
ATOM 676 N N . THR A 1 96 ? 10.422 8.054 -8.464 1.00 90.25 96 THR A N 1
ATOM 677 C CA . THR A 1 96 ? 11.350 8.439 -9.536 1.00 90.25 96 THR A CA 1
ATOM 678 C C . THR A 1 96 ? 10.623 8.599 -10.863 1.00 90.25 96 THR A C 1
ATOM 680 O O . THR A 1 96 ? 9.677 7.867 -11.162 1.00 90.25 96 THR A O 1
ATOM 683 N N . ALA A 1 97 ? 11.113 9.520 -11.700 1.00 89.56 97 ALA A N 1
ATOM 684 C CA . ALA A 1 97 ? 10.581 9.733 -13.046 1.00 89.56 97 ALA A CA 1
ATOM 685 C C . ALA A 1 97 ? 10.602 8.441 -13.876 1.00 89.56 97 ALA A C 1
ATOM 687 O O . ALA A 1 97 ? 9.617 8.112 -14.527 1.00 89.56 97 ALA A O 1
ATOM 688 N N . TYR A 1 98 ? 11.691 7.668 -13.790 1.00 86.62 98 TYR A N 1
ATOM 689 C CA . TYR A 1 98 ? 11.816 6.399 -14.503 1.00 86.62 98 TYR A CA 1
ATOM 690 C C . TYR A 1 98 ? 10.758 5.375 -14.073 1.00 86.62 98 TYR A C 1
ATOM 692 O O . TYR A 1 98 ? 10.116 4.773 -14.925 1.00 86.62 98 TYR A O 1
ATOM 700 N N . ALA A 1 99 ? 10.524 5.210 -12.768 1.00 89.88 99 ALA A N 1
ATOM 701 C CA . ALA A 1 99 ? 9.503 4.290 -12.270 1.00 89.88 99 ALA A CA 1
ATOM 702 C C . ALA A 1 99 ? 8.087 4.712 -12.687 1.00 89.88 99 ALA A C 1
ATOM 704 O O . ALA A 1 99 ? 7.275 3.875 -13.075 1.00 89.88 99 ALA A O 1
ATOM 705 N N . ARG A 1 100 ? 7.813 6.022 -12.697 1.00 91.19 100 ARG A N 1
ATOM 706 C CA . ARG A 1 100 ? 6.546 6.564 -13.200 1.00 91.19 100 ARG A CA 1
ATOM 707 C C . ARG A 1 100 ? 6.359 6.315 -14.700 1.00 91.19 100 ARG A C 1
ATOM 709 O O . ARG A 1 100 ? 5.269 5.925 -15.103 1.00 91.19 100 ARG A O 1
ATOM 716 N N . ILE A 1 101 ? 7.404 6.514 -15.508 1.00 91.56 101 ILE A N 1
ATOM 717 C CA . ILE A 1 101 ? 7.384 6.207 -16.949 1.00 91.56 101 ILE A CA 1
ATOM 718 C C . ILE A 1 101 ? 7.170 4.708 -17.172 1.00 91.56 101 ILE A C 1
ATOM 720 O O . ILE A 1 101 ? 6.447 4.335 -18.084 1.00 91.56 101 ILE A O 1
ATOM 724 N N . GLN A 1 102 ? 7.747 3.838 -16.340 1.00 89.94 102 GLN A N 1
ATOM 725 C CA . GLN A 1 102 ? 7.484 2.402 -16.436 1.00 89.94 102 GLN A CA 1
ATOM 726 C C . GLN A 1 102 ? 6.022 2.064 -16.119 1.00 89.94 102 GLN A C 1
ATOM 728 O O . GLN A 1 102 ? 5.412 1.309 -16.863 1.00 89.94 102 GLN A O 1
ATOM 733 N N . GLU A 1 103 ? 5.431 2.646 -15.072 1.00 90.75 103 GLU A N 1
ATOM 734 C CA . GLU A 1 103 ? 4.024 2.394 -14.715 1.00 90.75 103 GLU A CA 1
ATOM 735 C C . GLU A 1 103 ? 3.049 2.895 -15.797 1.00 90.75 103 GLU A C 1
ATOM 737 O O . GLU A 1 103 ? 2.114 2.186 -16.163 1.00 90.75 103 GLU A O 1
ATOM 742 N N . LEU A 1 104 ? 3.264 4.108 -16.320 1.00 91.81 104 LEU A N 1
ATOM 743 C CA . LEU A 1 104 ? 2.289 4.818 -17.166 1.00 91.81 104 LEU A CA 1
ATOM 744 C C . LEU A 1 104 ? 2.639 4.842 -18.660 1.00 91.81 104 LEU A C 1
ATOM 746 O O . LEU A 1 104 ? 1.811 5.236 -19.480 1.00 91.81 104 LEU A O 1
ATOM 750 N N . GLY A 1 105 ? 3.850 4.429 -19.024 1.00 90.94 105 GLY A N 1
ATOM 751 C CA . GLY A 1 105 ? 4.431 4.680 -20.339 1.00 90.94 105 GLY A CA 1
ATOM 752 C C . GLY A 1 105 ? 4.922 6.124 -20.490 1.00 90.94 105 GLY A C 1
ATOM 753 O O . GLY A 1 105 ? 4.666 6.995 -19.654 1.00 90.94 105 GLY A O 1
ATOM 754 N N . GLY A 1 106 ? 5.653 6.384 -21.573 1.00 91.75 106 GLY A N 1
ATOM 755 C CA . GLY A 1 106 ? 6.113 7.728 -21.928 1.00 91.75 106 GLY A CA 1
ATOM 756 C C . GLY A 1 106 ? 7.543 7.768 -22.453 1.00 91.75 106 GLY A C 1
ATOM 757 O O . GLY A 1 106 ? 8.157 6.741 -22.735 1.00 91.75 106 GLY A O 1
ATOM 758 N N . THR A 1 107 ? 8.075 8.979 -22.596 1.00 91.88 107 THR A N 1
ATOM 759 C CA . THR A 1 107 ? 9.421 9.204 -23.131 1.00 91.88 107 THR A CA 1
ATOM 760 C C . THR A 1 107 ? 10.472 9.076 -22.031 1.00 91.88 107 THR A C 1
ATOM 762 O O . THR A 1 107 ? 10.452 9.815 -21.047 1.00 91.88 107 THR A O 1
ATOM 765 N N . ALA A 1 108 ? 11.404 8.147 -22.211 1.00 86.00 108 ALA A N 1
ATOM 766 C CA . ALA A 1 108 ? 12.581 7.947 -21.378 1.00 86.00 108 ALA A CA 1
ATOM 767 C C . ALA A 1 108 ? 13.820 8.647 -21.976 1.00 86.00 108 ALA A C 1
ATOM 769 O O . ALA A 1 108 ? 13.735 9.400 -22.950 1.00 86.00 108 ALA A O 1
ATOM 770 N N . GLY A 1 109 ? 14.990 8.417 -21.369 1.00 79.06 109 GLY A N 1
ATOM 771 C CA . GLY A 1 109 ? 16.263 8.974 -21.836 1.00 79.06 109 GLY A CA 1
ATOM 772 C C . GLY A 1 109 ? 16.505 8.729 -23.330 1.00 79.06 109 GLY A C 1
ATOM 773 O O . GLY A 1 109 ? 16.089 7.710 -23.880 1.00 79.06 109 GLY A O 1
ATOM 774 N N . HIS A 1 110 ? 17.164 9.686 -23.987 1.00 80.38 110 HIS A N 1
ATOM 775 C CA . HIS A 1 110 ? 17.467 9.660 -25.426 1.00 80.38 110 HIS A CA 1
ATOM 776 C C . HIS A 1 110 ? 16.238 9.580 -26.352 1.00 80.38 110 HIS A C 1
ATOM 778 O O . HIS A 1 110 ? 16.356 9.163 -27.500 1.00 80.38 110 HIS A O 1
ATOM 784 N N . GLY A 1 111 ? 15.058 9.996 -25.875 1.00 84.31 111 GLY A N 1
ATOM 785 C CA . GLY A 1 111 ? 13.842 10.064 -26.691 1.00 84.31 111 GLY A CA 1
ATOM 786 C C . GLY A 1 111 ? 13.150 8.717 -26.907 1.00 84.31 111 GLY A C 1
ATOM 787 O O . GLY A 1 111 ? 12.195 8.644 -27.677 1.00 84.31 111 GLY A O 1
ATOM 788 N N . ALA A 1 112 ? 13.597 7.654 -26.233 1.00 85.00 112 ALA A N 1
ATOM 789 C CA . ALA A 1 112 ? 12.977 6.340 -26.337 1.00 85.00 112 ALA A CA 1
ATOM 790 C C . ALA A 1 112 ? 11.560 6.362 -25.745 1.00 85.00 112 ALA A C 1
ATOM 792 O O . ALA A 1 112 ? 11.377 6.709 -24.579 1.00 85.00 112 ALA A O 1
ATOM 793 N N . VAL A 1 113 ? 10.556 5.963 -26.526 1.00 90.00 113 VAL A N 1
ATOM 794 C CA . VAL A 1 113 ? 9.175 5.834 -26.043 1.00 90.00 113 VAL A CA 1
ATOM 795 C C . VAL A 1 113 ? 8.986 4.438 -25.462 1.00 90.00 113 VAL A C 1
ATOM 797 O O . VAL A 1 113 ? 9.102 3.439 -26.171 1.00 90.00 113 VAL A O 1
ATOM 800 N N . LEU A 1 114 ? 8.703 4.370 -24.164 1.00 87.19 114 LEU A N 1
ATOM 801 C CA . LEU A 1 114 ? 8.434 3.126 -23.457 1.00 87.19 114 LEU A CA 1
ATOM 802 C C . LEU A 1 114 ? 6.920 2.887 -23.356 1.00 87.19 114 LEU A C 1
ATOM 804 O O . LEU A 1 114 ? 6.179 3.813 -23.009 1.00 87.19 114 LEU A O 1
ATOM 808 N N . PRO A 1 115 ? 6.444 1.656 -23.624 1.00 89.62 115 PRO A N 1
ATOM 809 C CA . PRO A 1 115 ? 5.064 1.289 -23.342 1.00 89.62 115 PRO A CA 1
ATOM 810 C C . PRO A 1 115 ? 4.829 1.214 -21.829 1.00 89.62 115 PRO A C 1
ATOM 812 O O . PRO A 1 115 ? 5.758 0.951 -21.063 1.00 89.62 115 PRO A O 1
ATOM 815 N N . ALA A 1 116 ? 3.576 1.387 -21.409 1.00 91.31 116 ALA A N 1
ATOM 816 C CA . ALA A 1 116 ? 3.183 1.186 -20.020 1.00 91.31 116 ALA A CA 1
ATOM 817 C C . ALA A 1 116 ? 3.398 -0.273 -19.584 1.00 91.31 116 ALA A C 1
ATOM 819 O O . ALA A 1 116 ? 3.074 -1.219 -20.311 1.00 91.31 116 ALA A O 1
ATOM 820 N N . ARG A 1 117 ? 3.926 -0.444 -18.375 1.00 91.19 117 ARG A N 1
ATOM 821 C CA . ARG A 1 117 ? 4.158 -1.723 -17.699 1.00 91.19 117 ARG A CA 1
ATOM 822 C C . ARG A 1 117 ? 3.614 -1.622 -16.276 1.00 91.19 117 ARG A C 1
ATOM 824 O O . ARG A 1 117 ? 4.399 -1.499 -15.334 1.00 91.19 117 ARG A O 1
ATOM 831 N N . PRO A 1 118 ? 2.279 -1.628 -16.120 1.00 90.00 118 PRO A N 1
ATOM 832 C CA . PRO A 1 118 ? 1.652 -1.367 -14.838 1.00 90.00 118 PRO A CA 1
ATOM 833 C C . PRO A 1 118 ? 1.976 -2.487 -13.850 1.00 90.00 118 PRO A C 1
ATOM 835 O O . PRO A 1 118 ? 1.802 -3.671 -14.136 1.00 90.00 118 PRO A O 1
ATOM 838 N N . TYR A 1 119 ? 2.432 -2.105 -12.668 1.00 89.12 119 TYR A N 1
ATOM 839 C CA . TYR A 1 119 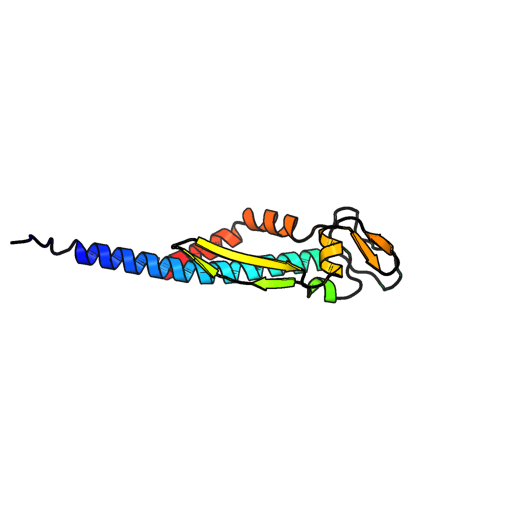? 2.694 -3.001 -11.550 1.00 89.12 119 TYR A CA 1
ATOM 840 C C . TYR A 1 119 ? 1.969 -2.548 -10.283 1.00 89.12 119 TYR A C 1
ATOM 842 O O . TYR A 1 119 ? 1.691 -3.388 -9.428 1.00 89.12 119 TYR A O 1
ATOM 850 N N . LEU A 1 120 ? 1.599 -1.269 -10.151 1.00 91.50 120 LEU A N 1
ATOM 851 C CA . LEU A 1 120 ? 0.861 -0.787 -8.978 1.00 91.50 120 LEU A CA 1
ATOM 852 C C . LEU A 1 120 ? -0.624 -1.121 -9.054 1.00 91.50 120 LEU A C 1
ATOM 854 O O . LEU A 1 120 ? -1.151 -1.696 -8.104 1.00 91.50 120 LEU A O 1
ATOM 858 N N . ARG A 1 121 ? -1.287 -0.824 -10.180 1.00 89.69 121 ARG A N 1
ATOM 859 C CA . ARG A 1 121 ? -2.724 -1.115 -10.328 1.00 89.69 121 ARG A CA 1
ATOM 860 C C . ARG A 1 121 ? -3.053 -2.607 -10.160 1.00 89.69 121 ARG A C 1
ATOM 862 O O . ARG A 1 121 ? -3.897 -2.897 -9.321 1.00 89.69 121 ARG A O 1
ATOM 869 N N . PRO A 1 122 ? -2.356 -3.554 -10.824 1.00 90.81 122 PRO A N 1
ATOM 870 C CA . PRO A 1 122 ? -2.601 -4.978 -10.591 1.00 90.81 122 PRO A CA 1
ATOM 871 C C . PRO A 1 122 ? -2.379 -5.387 -9.129 1.00 90.81 122 PRO A C 1
ATOM 873 O O . PRO A 1 122 ? -3.147 -6.166 -8.582 1.00 90.81 122 PRO A O 1
ATOM 876 N N . THR A 1 123 ? -1.365 -4.817 -8.466 1.00 92.12 123 THR A N 1
ATOM 877 C CA . THR A 1 123 ? -1.102 -5.099 -7.046 1.00 92.12 123 THR A CA 1
ATOM 878 C C . THR A 1 123 ? -2.229 -4.585 -6.144 1.00 92.12 123 THR A C 1
ATOM 880 O O . THR A 1 123 ? -2.585 -5.250 -5.173 1.00 92.12 123 THR A O 1
ATOM 883 N N . ALA A 1 124 ? -2.794 -3.413 -6.448 1.00 90.50 124 ALA A N 1
ATOM 884 C CA . ALA A 1 124 ? -3.941 -2.872 -5.725 1.00 90.50 124 ALA A CA 1
ATOM 885 C C . ALA A 1 124 ? -5.191 -3.740 -5.934 1.00 90.50 124 ALA A C 1
ATOM 887 O O . ALA A 1 124 ? -5.842 -4.106 -4.957 1.00 90.50 124 ALA A O 1
ATOM 888 N N . ASP A 1 125 ? -5.470 -4.134 -7.180 1.00 92.06 125 ASP A N 1
ATOM 889 C CA . ASP A 1 125 ? -6.601 -5.002 -7.518 1.00 92.06 125 ASP A CA 1
ATOM 890 C C . ASP A 1 125 ? -6.492 -6.357 -6.794 1.00 92.06 125 ASP A C 1
ATOM 892 O O . ASP A 1 125 ? -7.460 -6.824 -6.195 1.00 92.06 125 ASP A O 1
ATOM 896 N N . GLU A 1 126 ? -5.304 -6.968 -6.766 1.00 92.00 126 GLU A N 1
ATOM 897 C CA . GLU A 1 126 ? -5.049 -8.196 -6.002 1.00 92.00 126 GLU A CA 1
ATOM 898 C C . GLU A 1 126 ? -5.236 -7.991 -4.494 1.00 92.00 126 GLU A C 1
ATOM 900 O O . GLU A 1 126 ? -5.823 -8.837 -3.821 1.00 92.00 126 GLU A O 1
ATOM 905 N N . ALA A 1 127 ? -4.756 -6.871 -3.946 1.00 91.44 127 ALA A N 1
ATOM 906 C CA . ALA A 1 127 ? -4.886 -6.567 -2.525 1.00 91.44 127 ALA A CA 1
ATOM 907 C C . ALA A 1 127 ? -6.347 -6.393 -2.090 1.00 91.44 127 ALA A C 1
ATOM 909 O O . ALA A 1 127 ? -6.713 -6.863 -1.013 1.00 91.44 127 ALA A O 1
ATOM 910 N N . MET A 1 128 ? -7.182 -5.765 -2.924 1.00 89.06 128 MET A N 1
ATOM 911 C CA . MET A 1 128 ? -8.608 -5.553 -2.641 1.00 89.06 128 MET A CA 1
ATOM 912 C C . MET A 1 128 ? -9.399 -6.858 -2.499 1.00 89.06 128 MET A C 1
ATOM 914 O O . MET A 1 128 ? -10.400 -6.884 -1.788 1.00 89.06 128 MET A O 1
ATOM 918 N N . HIS A 1 129 ? -8.954 -7.932 -3.151 1.00 91.75 129 HIS A N 1
ATOM 919 C CA . HIS A 1 129 ? -9.629 -9.233 -3.132 1.00 91.75 129 HIS A CA 1
ATOM 920 C C . HIS A 1 129 ? -8.937 -10.251 -2.216 1.00 91.75 129 HIS A C 1
ATOM 922 O O . HIS A 1 129 ? -9.321 -11.421 -2.193 1.00 91.75 129 HIS A O 1
ATOM 928 N N . ASP A 1 130 ? -7.912 -9.839 -1.467 1.00 92.75 130 ASP A N 1
ATOM 929 C CA . ASP A 1 130 ? -7.131 -10.760 -0.656 1.00 92.75 130 ASP A CA 1
ATOM 930 C C . ASP A 1 130 ? -7.702 -10.907 0.769 1.00 92.75 130 ASP A C 1
ATOM 932 O O . ASP A 1 130 ? -7.679 -9.946 1.548 1.00 92.75 130 ASP A O 1
ATOM 936 N N . PRO A 1 131 ? -8.131 -12.118 1.177 1.00 95.69 131 PRO A N 1
ATOM 937 C CA . PRO A 1 131 ? -8.682 -12.352 2.510 1.00 95.69 131 PRO A CA 1
ATOM 938 C C . PRO A 1 131 ? -7.672 -12.099 3.640 1.00 95.69 131 PRO A C 1
ATOM 940 O O . PRO A 1 131 ? -8.074 -11.816 4.768 1.00 95.69 131 PRO A O 1
ATOM 943 N N . HIS A 1 132 ? -6.365 -12.157 3.370 1.00 95.81 132 HIS A N 1
ATOM 944 C CA . HIS A 1 132 ? -5.333 -11.781 4.332 1.00 95.81 132 HIS A CA 1
ATOM 945 C C . HIS A 1 132 ? -5.410 -10.294 4.688 1.00 95.81 132 HIS A C 1
ATOM 947 O O . HIS A 1 132 ? -5.213 -9.953 5.855 1.00 95.81 132 HIS A O 1
ATOM 953 N N . ILE A 1 133 ? -5.723 -9.419 3.721 1.00 95.25 133 ILE A N 1
ATOM 954 C CA . ILE A 1 133 ? -5.887 -7.982 3.978 1.00 95.25 133 ILE A CA 1
ATOM 955 C C . ILE A 1 133 ? -7.087 -7.766 4.894 1.00 95.25 133 ILE A C 1
ATOM 957 O O . ILE A 1 133 ? -6.927 -7.181 5.961 1.00 95.25 133 ILE A O 1
ATOM 961 N N . THR A 1 134 ? -8.250 -8.332 4.566 1.00 94.19 134 THR A N 1
ATOM 962 C CA . THR A 1 134 ? -9.430 -8.279 5.446 1.00 94.19 134 THR A CA 1
ATOM 963 C C . THR A 1 134 ? -9.140 -8.868 6.831 1.00 94.19 134 THR A C 1
ATOM 965 O O . THR A 1 134 ? -9.555 -8.312 7.847 1.00 94.19 134 THR A O 1
ATOM 968 N N . GLY A 1 135 ? -8.366 -9.954 6.897 1.00 97.12 135 GLY A N 1
ATOM 969 C CA . GLY A 1 135 ? -7.954 -10.583 8.149 1.00 97.12 135 GLY A CA 1
ATOM 970 C C . GLY A 1 135 ? -7.072 -9.700 9.039 1.00 97.12 135 GLY A C 1
ATOM 971 O O . GLY A 1 135 ? -7.133 -9.841 10.258 1.00 97.12 135 GLY A O 1
ATOM 972 N N . ILE A 1 136 ? -6.276 -8.784 8.474 1.00 97.62 136 ILE A N 1
ATOM 973 C CA . ILE A 1 136 ? -5.503 -7.801 9.255 1.00 97.62 136 ILE A CA 1
ATOM 974 C C . ILE A 1 136 ? -6.455 -6.881 10.026 1.00 97.62 136 ILE A C 1
ATOM 976 O O . ILE A 1 136 ? -6.305 -6.743 11.239 1.00 97.62 136 ILE A O 1
ATOM 980 N N . PHE A 1 137 ? -7.465 -6.326 9.350 1.00 96.19 137 PHE A N 1
ATOM 981 C CA . PHE A 1 137 ? -8.463 -5.455 9.981 1.00 96.19 137 PHE A CA 1
ATOM 982 C C . PHE A 1 137 ? -9.290 -6.205 11.022 1.00 96.19 137 PHE A C 1
ATOM 984 O O . PHE A 1 137 ? -9.411 -5.750 12.155 1.00 96.19 137 PHE A O 1
ATOM 991 N N . ALA A 1 138 ? -9.788 -7.397 10.681 1.00 96.88 138 ALA A N 1
ATOM 992 C CA . ALA A 1 138 ? -10.589 -8.199 11.602 1.00 96.88 138 ALA A CA 1
ATOM 993 C C . ALA A 1 138 ? -9.837 -8.521 12.906 1.00 96.88 138 ALA A C 1
ATOM 995 O O . ALA A 1 138 ? -10.414 -8.427 13.990 1.00 96.88 138 ALA A O 1
ATOM 996 N N . ARG A 1 139 ? -8.541 -8.858 12.821 1.00 97.94 139 ARG A N 1
ATOM 997 C CA . ARG A 1 139 ? -7.705 -9.100 14.008 1.00 97.94 139 ARG A CA 1
ATOM 998 C C . ARG A 1 139 ? -7.486 -7.834 14.830 1.00 97.94 139 ARG A C 1
ATOM 1000 O O . ARG A 1 139 ? -7.608 -7.899 16.048 1.00 97.94 139 ARG A O 1
ATOM 1007 N N . ALA A 1 140 ? -7.196 -6.707 14.180 1.00 97.06 140 ALA A N 1
ATOM 1008 C CA . ALA A 1 140 ? -7.004 -5.433 14.870 1.00 97.06 140 ALA A CA 1
ATOM 1009 C C . ALA A 1 140 ? -8.273 -5.010 15.626 1.00 97.06 140 ALA A C 1
ATOM 1011 O O . ALA A 1 140 ? -8.212 -4.665 16.803 1.00 97.06 140 ALA A O 1
ATOM 1012 N N . TRP A 1 141 ? -9.441 -5.129 14.990 1.00 96.56 141 TRP A N 1
ATOM 1013 C CA . TRP A 1 141 ? -10.719 -4.822 15.629 1.00 96.56 141 TRP A CA 1
ATOM 1014 C C . TRP A 1 141 ? -11.069 -5.793 16.755 1.00 96.56 141 TRP A C 1
ATOM 1016 O O . TRP A 1 141 ? -11.525 -5.349 17.804 1.00 96.56 141 TRP A O 1
ATOM 1026 N N . SER A 1 142 ? -10.821 -7.095 16.582 1.00 97.62 142 SER A N 1
ATOM 1027 C CA . SER A 1 142 ? -11.061 -8.082 17.648 1.00 97.62 142 SER A CA 1
ATOM 1028 C C . SER A 1 142 ? -10.214 -7.760 18.880 1.00 97.62 142 SER A C 1
ATOM 1030 O O . SER A 1 142 ? -10.749 -7.639 19.978 1.00 97.62 142 SER A O 1
ATOM 1032 N N . ALA A 1 143 ? -8.923 -7.471 18.683 1.00 96.75 143 ALA A N 1
ATOM 1033 C CA . ALA A 1 143 ? -8.034 -7.048 19.761 1.00 96.75 143 ALA A CA 1
ATOM 1034 C C . ALA A 1 143 ? -8.507 -5.747 20.439 1.00 96.75 143 ALA A C 1
ATOM 1036 O O . ALA A 1 143 ? -8.544 -5.674 21.666 1.00 96.75 143 ALA A O 1
ATOM 1037 N N . ALA A 1 144 ? -8.934 -4.745 19.663 1.00 96.00 144 ALA A N 1
ATOM 1038 C CA . ALA A 1 144 ? -9.429 -3.469 20.187 1.00 96.00 144 ALA A CA 1
ATOM 1039 C C . ALA A 1 144 ? -10.716 -3.614 21.020 1.00 96.00 144 ALA A C 1
ATOM 1041 O O . ALA A 1 144 ? -10.934 -2.871 21.986 1.00 96.00 144 ALA A O 1
ATOM 1042 N N . LEU A 1 145 ? -11.566 -4.578 20.655 1.00 95.38 145 LEU A N 1
ATOM 1043 C CA . LEU A 1 145 ? -12.814 -4.894 21.348 1.00 95.38 145 LEU A CA 1
ATOM 1044 C C . LEU A 1 145 ? -12.635 -5.890 22.502 1.00 95.38 145 LEU A C 1
ATOM 1046 O O . LEU A 1 145 ? -13.526 -5.977 23.347 1.00 95.38 145 LEU A O 1
ATOM 1050 N N . GLY A 1 146 ? -11.497 -6.584 22.580 1.00 92.88 146 GLY A N 1
ATOM 1051 C CA . GLY A 1 146 ? -11.249 -7.643 23.561 1.00 92.88 146 GLY A CA 1
ATOM 1052 C C . GLY A 1 146 ? -11.981 -8.950 23.240 1.00 92.88 146 GLY A C 1
ATOM 1053 O O . GLY A 1 146 ? -12.446 -9.620 24.162 1.00 92.88 146 GLY A O 1
ATOM 1054 N N . LEU A 1 147 ? -12.121 -9.266 21.947 1.00 88.12 147 LEU A N 1
ATOM 1055 C CA . LEU A 1 147 ? -12.754 -10.475 21.405 1.00 88.12 147 LEU A CA 1
ATOM 1056 C C . LEU A 1 147 ? -11.723 -11.523 20.971 1.00 88.12 147 LEU A C 1
ATOM 1058 O O . LEU A 1 147 ? -10.627 -11.125 20.511 1.00 88.12 147 LEU A O 1
#